Protein AF-A0A7C1CTL6-F1 (afdb_monomer)

Foldseek 3Di:
DDDVCPCVVVVLLQLLLQLQLQDDPVDDDGDPVSSVVSNVVSVVVVVVCVVVVPDPVVVVVVSVVSSVVSVVVSVVVVVVVVD

pLDDT: mean 80.07, std 10.6, range [46.47, 91.38]

InterPro domains:
  IPR001851 ABC transporter, permease [PF02653] (3-70)

Solvent-accessible surface area (backbone atoms only — not comparable to full-atom values): 4643 Å² total; per-residue (Å²): 138,86,61,85,69,70,57,69,58,51,60,55,51,52,52,38,13,35,34,58,14,52,34,48,92,89,60,95,52,62,45,73,71,34,25,54,52,17,42,52,52,50,51,50,47,54,51,48,42,52,75,71,67,53,50,71,69,58,50,52,53,52,50,52,50,50,35,55,52,29,52,52,53,45,53,54,52,56,59,63,72,75,110

Secondary structure (DSSP, 8-state):
---GGGTHHHHHHHHHHHHHTT--TTSS---HHHHHHHHHHHHHHHHHHHHTT--HHHHHHHHHHHHHHHHHHHHHHHHHHT-

Mean predicted aligned error: 7.09 Å

Structure (mmCIF, N/CA/C/O backbone):
data_AF-A0A7C1CTL6-F1
#
_entry.id   AF-A0A7C1CTL6-F1
#
loop_
_atom_site.group_PDB
_atom_site.id
_atom_site.type_symbol
_atom_site.label_atom_id
_atom_site.label_alt_id
_atom_site.label_comp_id
_atom_site.label_asym_id
_atom_site.label_entity_id
_atom_site.label_seq_id
_atom_site.pdbx_PDB_ins_code
_atom_site.Cartn_x
_atom_site.Cartn_y
_atom_site.Cartn_z
_atom_site.occupancy
_atom_site.B_iso_or_equiv
_atom_site.auth_seq_id
_atom_site.auth_comp_id
_atom_site.auth_asym_id
_atom_site.auth_atom_id
_atom_site.pdbx_PDB_model_num
ATOM 1 N N . SER A 1 1 ? 28.102 -8.995 -2.865 1.00 46.47 1 SER A N 1
ATOM 2 C CA . SER A 1 1 ? 27.382 -7.866 -3.488 1.00 46.47 1 SER A CA 1
ATOM 3 C C . SER A 1 1 ? 26.263 -7.418 -2.557 1.00 46.47 1 SER A C 1
ATOM 5 O O . SER A 1 1 ? 25.149 -7.910 -2.646 1.00 46.47 1 SER A O 1
ATOM 7 N N . GLY A 1 2 ? 26.571 -6.539 -1.600 1.00 50.03 2 GLY A N 1
ATOM 8 C CA . GLY A 1 2 ? 25.556 -5.887 -0.769 1.00 50.03 2 GLY A CA 1
ATOM 9 C C . GLY A 1 2 ? 25.236 -4.539 -1.390 1.00 50.03 2 GLY A C 1
ATOM 10 O O . GLY A 1 2 ? 25.963 -3.581 -1.151 1.00 50.03 2 GLY A O 1
ATOM 11 N N . SER A 1 3 ? 24.219 -4.475 -2.247 1.00 57.44 3 SER A N 1
ATOM 12 C CA . SER A 1 3 ? 23.770 -3.191 -2.781 1.00 57.44 3 SER A CA 1
ATOM 13 C C . SER A 1 3 ? 22.943 -2.491 -1.697 1.00 57.44 3 SER A C 1
ATOM 15 O O . SER A 1 3 ? 21.895 -3.023 -1.328 1.00 57.44 3 SER A O 1
ATOM 17 N N . PRO A 1 4 ? 23.359 -1.316 -1.188 1.00 62.00 4 PRO A N 1
ATOM 18 C CA . PRO A 1 4 ? 22.649 -0.597 -0.120 1.00 62.00 4 PRO A CA 1
ATOM 19 C C . PRO A 1 4 ? 21.199 -0.230 -0.490 1.00 62.00 4 PRO A C 1
ATOM 21 O O . PRO A 1 4 ? 20.372 0.010 0.381 1.00 62.00 4 PRO A O 1
ATOM 24 N N . ASN A 1 5 ? 20.859 -0.279 -1.779 1.00 63.44 5 ASN A N 1
ATOM 25 C CA . ASN A 1 5 ? 19.515 -0.030 -2.297 1.00 63.44 5 ASN A CA 1
ATOM 26 C C . ASN A 1 5 ? 18.567 -1.239 -2.187 1.00 63.44 5 ASN A C 1
ATOM 28 O O . ASN A 1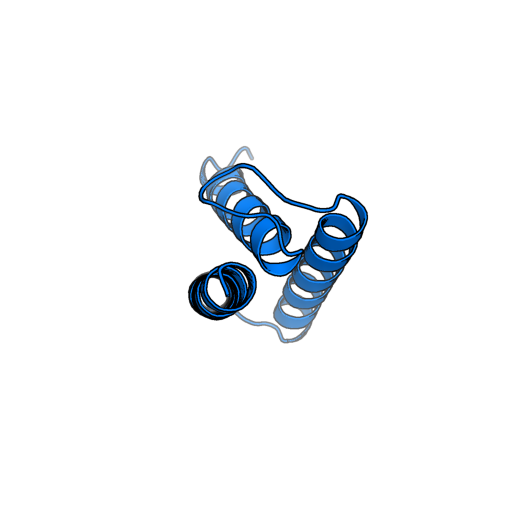 5 ? 17.398 -1.120 -2.535 1.00 63.44 5 ASN A O 1
ATOM 32 N N . ALA A 1 6 ? 19.028 -2.409 -1.734 1.00 61.12 6 ALA A N 1
ATOM 33 C CA . ALA A 1 6 ? 18.153 -3.576 -1.595 1.00 61.12 6 ALA A CA 1
ATOM 34 C C . ALA A 1 6 ? 17.073 -3.378 -0.509 1.00 61.12 6 ALA A C 1
ATOM 36 O O . ALA A 1 6 ? 15.996 -3.959 -0.605 1.00 61.12 6 ALA A O 1
ATOM 37 N N . GLY A 1 7 ? 17.336 -2.535 0.499 1.00 63.28 7 GLY A N 1
ATOM 38 C CA . GLY A 1 7 ? 16.393 -2.245 1.584 1.00 63.28 7 GLY A CA 1
ATOM 39 C C . GLY A 1 7 ? 15.336 -1.185 1.256 1.00 63.28 7 GLY A C 1
ATOM 40 O O . GLY A 1 7 ? 14.238 -1.233 1.801 1.00 63.28 7 GLY A O 1
ATOM 41 N N . THR A 1 8 ? 15.611 -0.264 0.328 1.00 73.31 8 THR A N 1
ATOM 42 C CA . THR A 1 8 ? 14.760 0.924 0.107 1.00 73.31 8 THR A CA 1
ATOM 43 C C . THR A 1 8 ? 13.383 0.602 -0.475 1.00 73.31 8 THR A C 1
ATOM 45 O O . THR A 1 8 ? 12.440 1.361 -0.284 1.00 73.31 8 THR A O 1
ATOM 48 N N . SER A 1 9 ? 13.227 -0.536 -1.155 1.00 77.75 9 SER A N 1
ATOM 49 C CA . SER A 1 9 ? 11.917 -0.985 -1.656 1.00 77.75 9 SER A CA 1
ATOM 50 C C . SER A 1 9 ? 11.115 -1.793 -0.630 1.00 77.75 9 SER A C 1
ATOM 52 O O . SER A 1 9 ? 9.899 -1.897 -0.762 1.00 77.75 9 SER 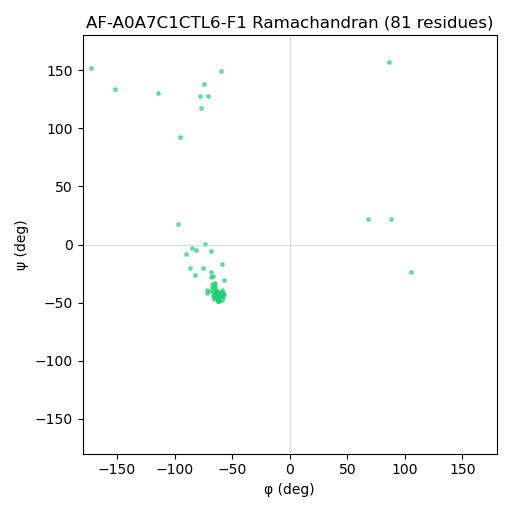A O 1
ATOM 54 N N . LEU A 1 10 ? 11.767 -2.356 0.394 1.00 83.94 10 LEU A N 1
ATOM 55 C CA . LEU A 1 10 ? 11.104 -3.211 1.386 1.00 83.94 10 LEU A CA 1
ATOM 56 C C . LEU A 1 10 ? 10.211 -2.404 2.329 1.00 83.94 10 LEU A C 1
ATOM 58 O O . LEU A 1 10 ? 9.108 -2.842 2.642 1.00 83.94 10 LEU A O 1
ATOM 62 N N . GLU A 1 11 ? 10.653 -1.218 2.744 1.00 86.31 11 GLU A N 1
ATOM 63 C CA . GLU A 1 11 ? 9.860 -0.316 3.591 1.00 86.31 11 GLU A CA 1
ATOM 64 C C . GLU A 1 11 ? 8.568 0.111 2.885 1.00 86.31 11 GLU A C 1
ATOM 66 O O . GLU A 1 11 ? 7.475 0.047 3.448 1.00 86.31 11 GLU A O 1
ATOM 71 N N . MET A 1 12 ? 8.695 0.482 1.611 1.00 86.19 12 MET A N 1
ATOM 72 C CA . MET A 1 12 ? 7.583 0.883 0.757 1.00 86.19 12 MET A CA 1
ATOM 73 C C . MET A 1 12 ? 6.575 -0.259 0.566 1.00 86.19 12 MET A C 1
ATOM 75 O O . MET A 1 12 ? 5.370 -0.050 0.713 1.00 86.19 12 MET A O 1
ATOM 79 N N . ASP A 1 13 ? 7.059 -1.476 0.306 1.00 88.19 13 ASP A N 1
ATOM 80 C CA . ASP A 1 13 ? 6.215 -2.663 0.148 1.00 88.19 13 ASP A CA 1
ATOM 81 C C . ASP A 1 13 ? 5.534 -3.062 1.472 1.00 88.19 13 ASP A C 1
ATOM 83 O O . ASP A 1 13 ? 4.363 -3.459 1.483 1.00 88.19 13 ASP A O 1
ATOM 87 N N . ALA A 1 14 ? 6.225 -2.910 2.605 1.00 87.56 14 ALA A N 1
ATOM 88 C CA . ALA A 1 14 ? 5.666 -3.170 3.930 1.00 87.56 14 ALA A CA 1
ATOM 89 C C . ALA A 1 14 ? 4.505 -2.214 4.249 1.00 87.56 14 ALA A C 1
ATOM 91 O O . ALA A 1 14 ? 3.433 -2.660 4.656 1.00 87.56 14 ALA A O 1
ATOM 92 N N . ILE A 1 15 ? 4.672 -0.912 4.000 1.00 87.12 15 ILE A N 1
ATOM 93 C CA . ILE A 1 15 ? 3.606 0.077 4.219 1.00 87.12 15 ILE A CA 1
ATOM 94 C C . ILE A 1 15 ? 2.435 -0.181 3.261 1.00 87.12 15 ILE A C 1
ATOM 96 O O . ILE A 1 15 ? 1.283 -0.237 3.692 1.00 87.12 15 ILE A O 1
ATOM 100 N N . ALA A 1 16 ? 2.711 -0.394 1.972 1.00 88.00 16 ALA A N 1
ATOM 101 C CA . ALA A 1 16 ? 1.682 -0.617 0.958 1.00 88.00 16 ALA A CA 1
ATOM 102 C C . ALA A 1 16 ? 0.802 -1.835 1.268 1.00 88.00 16 ALA A C 1
ATOM 104 O O . ALA A 1 16 ? -0.424 -1.744 1.218 1.00 88.00 16 ALA A O 1
ATOM 105 N N . SER A 1 17 ? 1.420 -2.969 1.610 1.00 88.06 17 SER A N 1
ATOM 106 C CA . SER A 1 17 ? 0.716 -4.226 1.888 1.00 88.06 17 SER A CA 1
ATOM 107 C C . SER A 1 17 ? -0.151 -4.155 3.146 1.00 88.06 17 SER A C 1
ATOM 109 O O . SER A 1 17 ? -1.287 -4.630 3.138 1.00 88.06 17 SER A O 1
ATOM 111 N N . VAL A 1 18 ? 0.338 -3.511 4.207 1.00 87.81 18 VAL A N 1
ATOM 112 C CA . VAL A 1 18 ? -0.390 -3.338 5.473 1.00 87.81 18 VAL A CA 1
ATOM 113 C C . VAL A 1 18 ? -1.583 -2.384 5.307 1.00 87.81 18 VAL A C 1
ATOM 115 O O . VAL A 1 18 ? -2.678 -2.670 5.795 1.00 87.81 18 VAL A O 1
ATOM 118 N N . VAL A 1 19 ? -1.424 -1.297 4.545 1.00 84.44 19 VAL A N 1
ATOM 119 C CA . VAL A 1 19 ? -2.504 -0.329 4.269 1.00 84.44 19 VAL A CA 1
ATOM 120 C C . VAL A 1 19 ? -3.552 -0.906 3.315 1.00 84.44 19 VAL A C 1
ATOM 122 O O . VAL A 1 19 ? -4.750 -0.764 3.568 1.00 84.44 19 VAL A O 1
ATOM 125 N N . LEU A 1 20 ? -3.132 -1.621 2.263 1.00 84.38 20 LEU A N 1
ATOM 126 C CA . LEU A 1 20 ? -4.043 -2.382 1.395 1.00 84.38 20 LEU A CA 1
ATOM 127 C C . LEU A 1 20 ? -4.830 -3.434 2.176 1.00 84.38 20 LEU A C 1
ATOM 129 O O . LEU A 1 20 ? -6.023 -3.614 1.935 1.00 84.38 20 LEU A O 1
ATOM 133 N N . GLY A 1 21 ? -4.176 -4.089 3.136 1.00 83.88 21 GLY A N 1
ATOM 134 C CA . GLY A 1 21 ? -4.795 -5.044 4.048 1.00 83.88 21 GLY A CA 1
ATOM 135 C C . GLY A 1 21 ? -5.778 -4.430 5.049 1.00 83.88 21 GLY A C 1
ATOM 136 O O . GLY A 1 21 ? -6.462 -5.160 5.765 1.00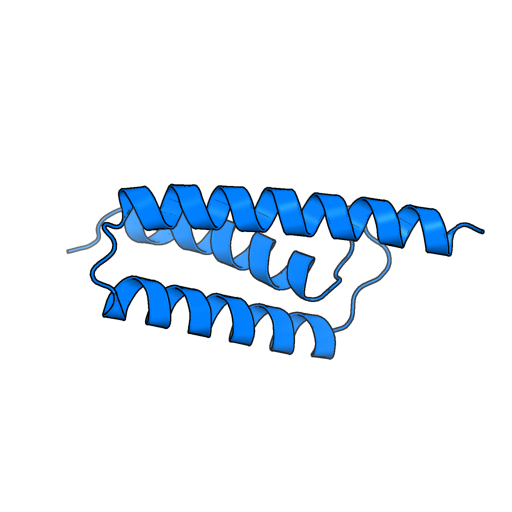 83.88 21 GLY A O 1
ATOM 137 N N . GLY A 1 22 ? -5.897 -3.101 5.094 1.00 76.75 22 GLY A N 1
ATOM 138 C CA . GLY A 1 22 ? -6.867 -2.400 5.931 1.00 76.75 22 GLY A CA 1
ATOM 139 C C . GLY A 1 22 ? -6.375 -2.085 7.342 1.00 76.75 22 GLY A C 1
ATOM 140 O O . GLY A 1 22 ? -7.200 -1.892 8.236 1.00 76.75 22 GLY A O 1
ATOM 141 N N . ALA A 1 23 ? -5.061 -2.031 7.565 1.00 81.75 23 ALA A N 1
ATOM 142 C CA . ALA A 1 23 ? -4.521 -1.416 8.771 1.00 81.75 23 ALA A CA 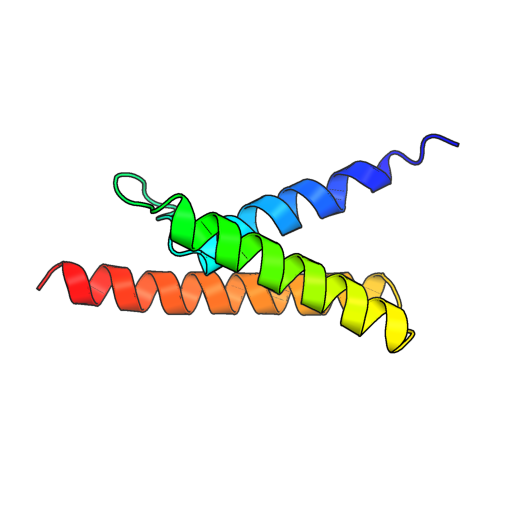1
ATOM 143 C C . ALA A 1 23 ? -4.625 0.116 8.691 1.00 81.75 23 ALA A C 1
ATOM 145 O O . ALA A 1 23 ? -4.369 0.716 7.645 1.00 81.75 23 ALA A O 1
ATOM 146 N N . SER A 1 24 ? -5.014 0.748 9.799 1.00 76.75 24 SER A N 1
ATOM 147 C CA . SER A 1 24 ? -5.067 2.208 9.916 1.00 76.75 24 SER A CA 1
ATOM 148 C C . SER A 1 24 ? -3.666 2.784 10.141 1.00 76.75 24 SER A C 1
ATOM 150 O O . SER A 1 24 ? -2.961 2.375 11.064 1.00 76.75 24 SER A O 1
ATOM 152 N N . LEU A 1 25 ? -3.284 3.767 9.319 1.00 73.00 25 LEU A N 1
ATOM 153 C CA . LEU A 1 25 ? -2.065 4.572 9.497 1.00 73.00 25 LEU A CA 1
ATOM 154 C C . LEU A 1 25 ? -2.151 5.497 10.721 1.00 73.00 25 LEU A C 1
ATOM 156 O O . LEU A 1 25 ? -1.127 5.835 11.307 1.00 73.00 25 LEU A O 1
ATOM 160 N N . SER A 1 26 ? -3.364 5.903 11.108 1.00 73.62 26 SER A N 1
ATOM 161 C CA . SER A 1 26 ? -3.619 6.792 12.249 1.00 73.62 26 SER A CA 1
ATOM 162 C C . SER A 1 26 ? -3.699 6.054 13.591 1.00 73.62 26 SER A C 1
ATOM 164 O O . SER A 1 26 ? -3.798 6.693 14.636 1.00 73.62 26 SER A O 1
ATOM 166 N N . GLY A 1 27 ? -3.603 4.720 13.576 1.00 68.75 27 GLY A N 1
ATOM 167 C CA . GLY A 1 27 ? -3.608 3.876 14.766 1.00 68.75 27 GLY A CA 1
ATOM 168 C C . GLY A 1 27 ? -5.008 3.485 15.256 1.00 68.75 27 GLY A C 1
ATOM 169 O O . GLY A 1 27 ? -6.013 4.12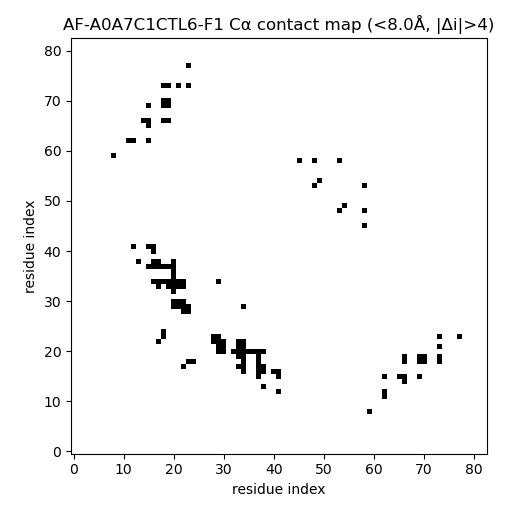5 14.969 1.00 68.75 27 GLY A O 1
ATOM 170 N N . GLY A 1 28 ? -5.071 2.382 16.008 1.00 64.75 28 GLY A N 1
ATOM 171 C CA . GLY A 1 28 ? -6.269 1.935 16.728 1.00 64.75 28 GLY A CA 1
ATOM 172 C C . GLY A 1 28 ? -7.014 0.740 16.126 1.00 64.75 28 GLY A C 1
ATOM 173 O O . GLY A 1 28 ? -7.708 0.054 16.876 1.00 64.75 28 GLY A O 1
ATOM 174 N N . ARG A 1 29 ? -6.892 0.443 14.818 1.00 70.75 29 ARG A N 1
ATOM 175 C CA . ARG A 1 29 ? -7.592 -0.691 14.167 1.00 70.75 29 ARG A CA 1
ATOM 176 C C . ARG A 1 29 ? -6.837 -1.248 12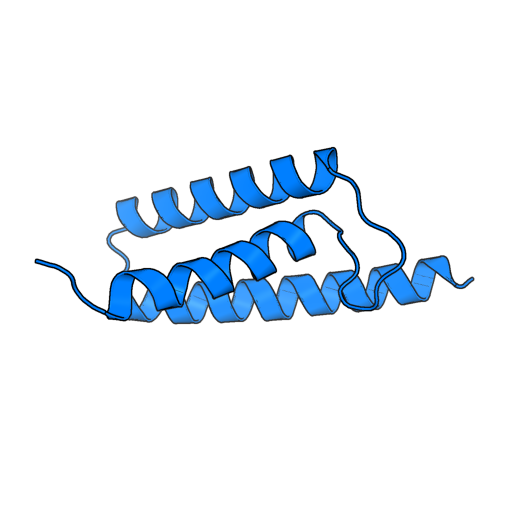.950 1.00 70.75 29 ARG A C 1
ATOM 178 O O . ARG A 1 29 ? -6.417 -0.502 12.073 1.00 70.75 29 ARG A O 1
ATOM 185 N N . GLY A 1 30 ? -6.725 -2.573 12.873 1.00 78.25 30 GLY A N 1
ATOM 186 C CA . GLY A 1 30 ? -6.181 -3.324 11.735 1.00 78.25 30 GLY A CA 1
ATOM 187 C C . GLY A 1 30 ? -6.390 -4.826 11.946 1.00 78.25 30 GLY A C 1
ATOM 188 O O . GLY A 1 30 ? -6.495 -5.268 13.089 1.00 78.25 30 GLY A O 1
ATOM 189 N N . SER A 1 31 ? -6.505 -5.609 10.870 1.00 83.44 31 SER A N 1
ATOM 190 C CA . SER A 1 31 ? -6.698 -7.067 10.949 1.00 83.44 31 SER A CA 1
ATOM 191 C C . SER A 1 31 ? -5.495 -7.803 10.374 1.00 83.44 31 SER A C 1
ATOM 193 O O . SER A 1 31 ? -5.098 -7.532 9.244 1.00 83.44 31 SER A O 1
ATOM 195 N N . ILE A 1 32 ? -4.968 -8.783 11.116 1.00 87.38 32 ILE A N 1
ATOM 196 C CA . ILE A 1 32 ? -3.867 -9.652 10.663 1.00 87.38 32 ILE A CA 1
ATOM 197 C C . ILE A 1 32 ? -4.252 -10.381 9.369 1.00 87.38 32 ILE A C 1
ATOM 199 O O . ILE A 1 32 ? -3.452 -10.449 8.438 1.00 87.38 32 ILE A O 1
ATOM 203 N N . LEU A 1 33 ? -5.493 -10.875 9.278 1.00 87.62 33 LEU A N 1
ATOM 204 C CA . LEU A 1 33 ? -5.990 -11.551 8.075 1.00 87.62 33 LEU A CA 1
ATOM 205 C C . LEU A 1 33 ? -6.037 -10.607 6.871 1.00 87.62 33 LEU A C 1
ATOM 207 O O . LEU A 1 33 ? -5.680 -11.004 5.766 1.00 87.62 33 LEU A O 1
ATOM 211 N N . GLY A 1 34 ? -6.430 -9.351 7.091 1.00 86.88 34 GLY A N 1
ATOM 212 C CA . GLY A 1 34 ? -6.419 -8.330 6.047 1.00 86.88 34 GLY A CA 1
ATOM 213 C C . GLY A 1 34 ? -5.001 -8.047 5.550 1.00 86.88 34 GLY A C 1
ATOM 214 O O . GLY A 1 34 ? -4.758 -8.063 4.346 1.00 86.88 34 GLY A O 1
ATOM 215 N N . THR A 1 35 ? -4.041 -7.892 6.466 1.00 89.25 35 THR A N 1
ATOM 216 C CA . THR A 1 35 ? -2.621 -7.708 6.131 1.00 89.25 35 THR A CA 1
ATOM 217 C C . THR A 1 35 ? -2.050 -8.884 5.347 1.00 89.25 35 THR A C 1
ATOM 219 O O . THR A 1 35 ? -1.361 -8.662 4.358 1.00 89.25 35 THR A O 1
ATOM 222 N N . LEU A 1 36 ? -2.356 -10.129 5.726 1.00 91.00 36 LEU A N 1
ATOM 223 C CA . LEU A 1 36 ? -1.906 -11.312 4.981 1.00 91.00 36 LEU A CA 1
ATOM 224 C C . LEU A 1 36 ? -2.393 -11.286 3.528 1.00 91.00 36 LEU A C 1
ATOM 226 O O . LEU A 1 36 ? -1.609 -11.526 2.611 1.00 91.00 36 LEU A O 1
ATOM 230 N N . VAL A 1 37 ? -3.660 -10.926 3.308 1.00 89.69 37 VAL A N 1
ATOM 231 C CA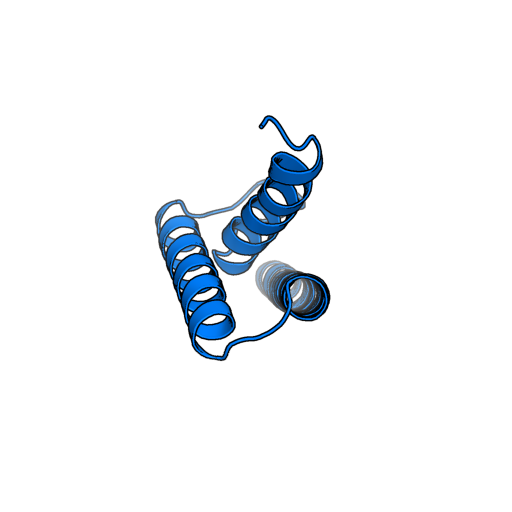 . VAL A 1 37 ? -4.207 -10.744 1.955 1.00 89.69 37 VAL A CA 1
ATOM 232 C C . VAL A 1 37 ? -3.503 -9.593 1.230 1.00 89.69 37 VAL A C 1
ATOM 234 O O . VAL A 1 37 ? -3.133 -9.741 0.069 1.00 89.69 37 VAL A O 1
ATOM 237 N N . GLY A 1 38 ? -3.254 -8.471 1.909 1.00 89.00 38 GLY A N 1
ATOM 238 C CA . GLY A 1 38 ? -2.533 -7.325 1.348 1.00 89.00 38 GLY A CA 1
ATOM 239 C C . GLY A 1 38 ? -1.100 -7.656 0.918 1.00 89.00 38 GLY A C 1
ATOM 240 O O . GLY A 1 38 ? -0.675 -7.256 -0.166 1.00 89.00 38 GLY A O 1
ATOM 241 N N . VAL A 1 39 ? -0.373 -8.443 1.715 1.00 91.38 39 VAL A N 1
ATOM 242 C CA . VAL A 1 39 ? 0.981 -8.929 1.395 1.00 91.38 39 VAL A CA 1
ATOM 243 C C . VAL A 1 39 ? 0.953 -9.869 0.191 1.00 91.38 39 VAL A C 1
ATOM 245 O O . VAL A 1 39 ? 1.778 -9.722 -0.710 1.00 91.38 39 VAL A O 1
ATOM 248 N N . LEU A 1 40 ? -0.010 -10.793 0.127 1.00 91.19 40 LEU A N 1
ATOM 249 C CA . LEU A 1 40 ? -0.161 -11.707 -1.011 1.00 91.19 40 LEU A CA 1
ATOM 250 C C . LEU A 1 40 ? -0.482 -10.962 -2.311 1.00 91.19 40 LEU A C 1
ATOM 252 O O . LEU A 1 40 ? 0.095 -11.272 -3.353 1.00 91.19 40 LEU A O 1
ATOM 256 N N . LEU A 1 41 ? -1.347 -9.947 -2.252 1.00 89.56 41 LEU A N 1
ATOM 257 C CA . LEU A 1 41 ? -1.659 -9.099 -3.402 1.00 89.56 41 LEU A CA 1
ATOM 258 C C . LEU A 1 41 ? -0.420 -8.343 -3.889 1.00 89.56 41 LEU A C 1
ATOM 260 O O . LEU A 1 41 ? -0.108 -8.391 -5.079 1.00 89.56 41 LEU A O 1
ATOM 264 N N . LEU A 1 42 ? 0.320 -7.693 -2.986 1.00 87.56 42 LEU A N 1
ATOM 265 C CA . LEU A 1 42 ? 1.531 -6.958 -3.360 1.00 87.56 42 LEU A CA 1
ATOM 266 C C . LEU A 1 42 ? 2.624 -7.883 -3.912 1.00 87.56 42 LEU A C 1
ATOM 268 O O . LEU A 1 42 ? 3.278 -7.550 -4.898 1.00 87.56 42 LEU A O 1
ATOM 272 N N . GLY A 1 43 ? 2.797 -9.061 -3.308 1.00 88.62 43 GLY A N 1
ATOM 273 C CA . GLY A 1 43 ? 3.736 -10.084 -3.766 1.00 88.62 43 GLY A CA 1
ATOM 274 C C . GLY A 1 43 ? 3.389 -10.610 -5.159 1.00 88.62 43 GLY A C 1
ATOM 275 O O . GLY A 1 43 ? 4.266 -10.700 -6.020 1.00 88.62 43 GLY A O 1
ATOM 276 N N . SER A 1 44 ? 2.106 -10.880 -5.418 1.00 89.44 44 SER A N 1
ATOM 277 C CA . SER A 1 44 ? 1.629 -11.293 -6.742 1.00 89.44 44 SER A CA 1
ATOM 278 C C . SER A 1 44 ? 1.788 -10.185 -7.784 1.00 89.44 44 SER A C 1
ATOM 280 O O . SER A 1 44 ? 2.131 -10.479 -8.926 1.00 89.44 44 SER A O 1
ATOM 282 N N . LEU A 1 45 ? 1.575 -8.918 -7.413 1.00 87.25 45 LEU A N 1
ATOM 283 C CA . LEU A 1 45 ? 1.791 -7.770 -8.299 1.00 87.25 45 LEU A CA 1
ATOM 284 C C . LEU A 1 45 ? 3.270 -7.590 -8.639 1.00 87.25 45 LEU A C 1
ATOM 286 O O . LEU A 1 45 ? 3.607 -7.425 -9.807 1.00 87.25 45 LEU A O 1
ATOM 290 N N . ASN A 1 46 ? 4.158 -7.683 -7.648 1.00 86.62 46 ASN A N 1
ATOM 291 C CA . ASN A 1 46 ? 5.603 -7.648 -7.868 1.00 86.62 46 ASN A CA 1
ATOM 292 C C . ASN A 1 46 ? 6.049 -8.760 -8.820 1.00 86.62 46 ASN A C 1
ATOM 294 O O . ASN A 1 46 ? 6.809 -8.511 -9.754 1.00 86.62 46 ASN A O 1
ATOM 298 N N . ASN A 1 47 ? 5.544 -9.978 -8.617 1.00 87.88 47 ASN A N 1
ATOM 299 C CA . ASN A 1 47 ? 5.858 -11.102 -9.488 1.00 87.88 47 ASN A CA 1
ATOM 300 C C . ASN A 1 47 ? 5.296 -10.898 -10.907 1.00 87.88 47 ASN A C 1
ATOM 302 O O . ASN A 1 47 ? 6.021 -11.090 -11.880 1.00 87.88 47 ASN A O 1
ATOM 306 N N . GLY A 1 48 ? 4.056 -10.415 -11.033 1.00 87.19 48 GLY A N 1
ATOM 307 C CA . GLY A 1 48 ? 3.424 -10.113 -12.319 1.00 87.19 48 GLY A CA 1
ATOM 308 C C . GLY A 1 48 ? 4.144 -9.017 -13.107 1.00 87.19 48 GLY A C 1
ATOM 309 O O . GLY A 1 48 ? 4.416 -9.192 -14.291 1.00 87.19 48 GLY A O 1
ATOM 310 N N . LEU A 1 49 ? 4.527 -7.914 -12.459 1.00 85.44 49 LEU A N 1
ATOM 311 C CA . LEU A 1 49 ? 5.296 -6.835 -13.094 1.00 85.44 49 LEU A CA 1
ATOM 312 C C . LEU A 1 49 ? 6.689 -7.303 -13.527 1.00 85.44 49 LEU A C 1
ATOM 314 O O . LEU A 1 49 ? 7.177 -6.894 -14.581 1.00 85.44 49 LEU A O 1
ATOM 318 N N . ASN A 1 50 ? 7.311 -8.183 -12.741 1.00 86.00 50 ASN A N 1
ATOM 319 C CA . ASN A 1 50 ? 8.588 -8.790 -13.093 1.00 86.00 50 ASN A CA 1
ATOM 320 C C . ASN A 1 50 ? 8.464 -9.705 -14.325 1.00 86.00 50 ASN A C 1
ATOM 322 O O . ASN A 1 50 ? 9.279 -9.616 -15.238 1.00 86.00 50 ASN A O 1
ATOM 326 N N . LEU A 1 51 ? 7.415 -10.533 -14.393 1.00 84.75 51 LEU A N 1
ATOM 327 C CA . LEU A 1 51 ? 7.132 -11.400 -15.547 1.00 84.75 51 LEU A CA 1
ATOM 328 C C . LEU A 1 51 ? 6.799 -10.610 -16.820 1.00 84.75 51 LEU A C 1
ATOM 330 O O . LEU A 1 51 ? 7.157 -11.032 -17.915 1.00 84.75 51 LEU A O 1
ATOM 334 N N . LEU A 1 52 ? 6.162 -9.446 -16.678 1.00 85.50 52 LEU A N 1
ATOM 335 C CA . LEU A 1 52 ? 5.903 -8.509 -17.776 1.00 85.50 52 LEU A CA 1
ATOM 336 C C . LEU A 1 52 ? 7.163 -7.750 -18.239 1.00 85.50 52 LEU A C 1
ATOM 338 O O . LEU A 1 52 ? 7.076 -6.922 -19.143 1.00 85.50 52 LEU A O 1
ATOM 342 N N . GLY A 1 53 ? 8.328 -8.001 -17.631 1.00 84.31 53 GLY A N 1
ATOM 343 C CA . GLY A 1 53 ? 9.590 -7.357 -18.002 1.00 84.31 53 GLY A CA 1
ATOM 344 C C . GLY A 1 53 ? 9.635 -5.861 -17.680 1.00 84.31 53 GLY A C 1
ATOM 345 O O . GLY A 1 53 ? 10.406 -5.117 -18.286 1.00 84.31 53 GLY A O 1
ATOM 346 N N . VAL A 1 54 ? 8.802 -5.392 -16.745 1.00 82.94 54 VAL A N 1
ATOM 347 C CA . VAL A 1 54 ? 8.740 -3.977 -16.363 1.00 82.94 54 VAL A CA 1
ATOM 348 C C . VAL A 1 54 ? 10.008 -3.605 -15.596 1.00 82.94 54 VAL A C 1
ATOM 350 O O . VAL A 1 54 ? 10.354 -4.250 -14.606 1.00 82.94 54 VAL A O 1
ATOM 353 N N . SER A 1 55 ? 10.689 -2.539 -16.024 1.00 82.56 55 SER A N 1
ATOM 354 C CA . SER A 1 55 ? 11.910 -2.050 -15.373 1.00 82.56 55 SER A CA 1
ATOM 355 C C . SER A 1 55 ? 11.669 -1.659 -13.906 1.00 82.56 55 SER A C 1
ATOM 357 O O . SER A 1 55 ? 10.592 -1.176 -13.553 1.00 82.56 55 SER A O 1
ATOM 359 N N . SER A 1 56 ? 12.678 -1.803 -13.034 1.00 79.88 56 SER A N 1
ATOM 360 C CA . SER A 1 56 ? 12.548 -1.454 -11.605 1.00 79.88 56 SER A CA 1
ATOM 361 C C . SER A 1 56 ? 12.126 -0.002 -11.361 1.00 79.88 56 SER A C 1
ATOM 363 O O . SER A 1 56 ? 11.427 0.273 -10.390 1.00 79.88 56 SER A O 1
ATOM 365 N N . TYR A 1 57 ? 12.497 0.919 -12.255 1.00 81.50 57 TYR A N 1
ATOM 366 C CA . TYR A 1 57 ? 12.034 2.305 -12.195 1.00 81.50 57 TYR A CA 1
ATOM 367 C C . TYR A 1 57 ? 10.508 2.392 -12.338 1.00 81.50 57 TYR A C 1
ATOM 369 O O . TYR A 1 57 ? 9.832 2.983 -11.498 1.00 81.50 57 TYR A O 1
ATOM 377 N N . ASN A 1 58 ? 9.946 1.716 -13.342 1.00 83.75 58 ASN A N 1
ATOM 378 C CA . ASN A 1 58 ? 8.502 1.680 -13.554 1.00 83.75 58 ASN A CA 1
ATOM 379 C C . ASN A 1 58 ? 7.781 0.916 -12.435 1.00 83.75 58 ASN A C 1
ATOM 381 O O . ASN A 1 58 ? 6.691 1.314 -12.034 1.00 83.75 58 ASN A O 1
ATOM 385 N N . GLN A 1 59 ? 8.394 -0.131 -11.875 1.00 81.69 59 GLN A N 1
ATOM 386 C CA . GLN A 1 59 ? 7.848 -0.819 -10.700 1.00 81.69 59 GLN A CA 1
ATOM 387 C C . GLN A 1 59 ? 7.735 0.126 -9.496 1.00 81.69 59 GLN A C 1
ATOM 389 O O . GLN A 1 59 ? 6.712 0.121 -8.818 1.00 81.69 59 GLN A O 1
ATOM 394 N N . MET A 1 60 ? 8.738 0.975 -9.252 1.00 83.69 60 MET A N 1
ATOM 395 C CA . MET A 1 60 ? 8.710 1.958 -8.164 1.00 83.69 60 MET A CA 1
ATOM 396 C C . MET A 1 60 ? 7.600 3.003 -8.361 1.00 83.69 60 MET A C 1
ATOM 398 O O . MET A 1 60 ? 6.874 3.310 -7.415 1.00 83.69 60 MET A O 1
ATOM 402 N N . VAL A 1 61 ? 7.402 3.491 -9.591 1.00 87.06 61 VAL A N 1
ATOM 403 C CA . VAL A 1 61 ? 6.299 4.414 -9.921 1.00 87.06 61 VAL A CA 1
ATOM 404 C C . VAL A 1 61 ? 4.938 3.754 -9.681 1.00 87.06 61 VAL A C 1
ATOM 406 O O . VAL A 1 61 ? 4.082 4.327 -9.006 1.00 87.06 61 VAL A O 1
ATOM 409 N N . VAL A 1 62 ? 4.749 2.523 -10.166 1.00 85.50 62 VAL A N 1
ATOM 410 C CA . VAL A 1 62 ? 3.499 1.766 -9.988 1.00 85.50 62 VAL A CA 1
ATOM 411 C C . VAL A 1 62 ? 3.219 1.501 -8.508 1.00 85.50 62 VAL A C 1
ATOM 413 O O . VAL A 1 62 ? 2.101 1.726 -8.049 1.00 85.50 62 VAL A O 1
ATOM 416 N N . LYS A 1 63 ? 4.228 1.103 -7.726 1.00 84.69 63 LYS A N 1
ATOM 417 C CA . LYS A 1 63 ? 4.099 0.940 -6.270 1.00 84.69 63 LYS A CA 1
ATOM 418 C C . LYS A 1 63 ? 3.687 2.239 -5.583 1.00 84.69 63 LYS A C 1
ATOM 420 O O . LYS A 1 63 ? 2.830 2.214 -4.705 1.00 84.69 63 LYS A O 1
ATOM 425 N N . GLY A 1 64 ? 4.249 3.374 -6.001 1.00 87.50 64 GLY A N 1
ATOM 426 C CA . GLY A 1 64 ? 3.890 4.687 -5.461 1.00 87.50 64 GLY A CA 1
ATOM 427 C C . GLY A 1 64 ? 2.423 5.016 -5.715 1.00 87.50 64 GLY A C 1
ATOM 428 O O . GLY A 1 64 ? 1.707 5.422 -4.799 1.00 87.50 64 GLY A O 1
ATOM 429 N N . MET A 1 65 ? 1.944 4.744 -6.930 1.00 89.25 65 MET A N 1
ATOM 430 C CA . MET A 1 65 ? 0.528 4.889 -7.272 1.00 89.25 65 MET A CA 1
ATOM 431 C C . MET A 1 65 ? -0.365 3.967 -6.439 1.00 89.25 65 MET A C 1
ATOM 433 O O . MET A 1 65 ? -1.396 4.415 -5.940 1.00 89.25 65 MET A O 1
ATOM 437 N N . ILE A 1 66 ? 0.034 2.706 -6.241 1.00 86.31 66 ILE A N 1
ATOM 438 C CA . ILE A 1 66 ? -0.710 1.743 -5.418 1.00 86.31 66 ILE A CA 1
ATOM 439 C C . ILE A 1 66 ? -0.845 2.247 -3.978 1.00 86.31 66 ILE A C 1
ATOM 441 O O . ILE A 1 66 ? -1.937 2.175 -3.420 1.00 86.31 66 ILE A O 1
ATOM 445 N N . ILE A 1 67 ? 0.219 2.798 -3.387 1.00 87.19 67 ILE A N 1
ATOM 446 C CA . ILE A 1 67 ? 0.177 3.362 -2.029 1.00 87.19 67 ILE A CA 1
ATOM 447 C C . ILE A 1 67 ? -0.787 4.539 -1.959 1.00 87.19 67 ILE A C 1
ATOM 449 O O . ILE A 1 67 ? -1.638 4.565 -1.074 1.00 87.19 67 ILE A O 1
ATOM 453 N N . LEU A 1 68 ? -0.693 5.492 -2.890 1.00 88.44 68 LEU A N 1
ATOM 454 C CA . LEU A 1 68 ? -1.607 6.637 -2.925 1.00 88.44 68 LEU A CA 1
ATOM 455 C C . LEU A 1 68 ? -3.065 6.179 -3.017 1.00 88.44 68 LEU A C 1
ATOM 457 O O . LEU A 1 68 ? -3.922 6.685 -2.293 1.00 88.44 68 LEU A O 1
ATOM 461 N N . PHE A 1 69 ? -3.335 5.178 -3.855 1.00 86.81 69 PHE A N 1
ATOM 462 C CA . PHE A 1 69 ? -4.667 4.602 -4.002 1.00 86.81 69 PHE A CA 1
ATOM 463 C C . PHE A 1 69 ? -5.128 3.888 -2.726 1.00 86.81 69 PHE A C 1
ATOM 465 O O . PHE A 1 69 ? -6.260 4.073 -2.282 1.00 86.81 69 PHE A O 1
ATOM 472 N N . ALA A 1 70 ? -4.243 3.113 -2.098 1.00 84.00 70 ALA A N 1
ATOM 473 C CA . ALA A 1 70 ? -4.515 2.411 -0.851 1.00 84.00 70 ALA A CA 1
ATOM 474 C C . ALA A 1 70 ? -4.829 3.388 0.288 1.00 84.00 70 ALA A C 1
ATOM 476 O O . ALA A 1 70 ? -5.818 3.201 0.993 1.00 84.00 70 ALA A O 1
ATOM 477 N N . VAL A 1 71 ? -4.046 4.461 0.425 1.00 83.19 71 VAL A N 1
ATOM 478 C CA . VAL A 1 71 ? -4.262 5.527 1.414 1.00 83.19 71 VAL A CA 1
ATOM 479 C C . VAL A 1 71 ? -5.562 6.272 1.137 1.00 83.19 71 VAL A C 1
ATOM 481 O O . VAL A 1 71 ? -6.317 6.541 2.065 1.00 83.19 71 VAL A O 1
ATOM 484 N N . TRP A 1 72 ? -5.874 6.570 -0.124 1.00 84.12 72 TRP A N 1
ATOM 485 C CA . TRP A 1 72 ? -7.125 7.235 -0.490 1.00 84.12 72 TRP A CA 1
ATOM 486 C C . TRP A 1 72 ? -8.356 6.383 -0.148 1.00 84.12 72 TRP A C 1
ATOM 488 O O . TRP A 1 72 ? -9.298 6.866 0.483 1.00 84.12 72 TRP A O 1
ATOM 498 N N . LEU A 1 73 ? -8.326 5.090 -0.483 1.00 79.44 73 LEU A N 1
ATOM 499 C CA . LEU A 1 73 ? -9.377 4.140 -0.108 1.00 79.44 73 L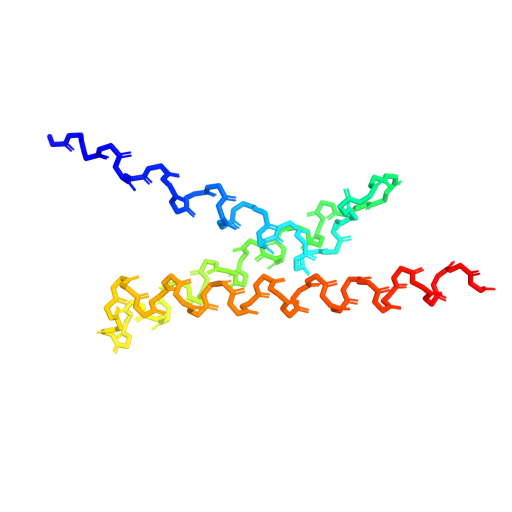EU A CA 1
ATOM 500 C C . LEU A 1 73 ? -9.478 3.967 1.412 1.00 79.44 73 LEU A C 1
ATOM 502 O O . LEU A 1 73 ? -10.586 3.886 1.950 1.00 79.44 73 LEU A O 1
ATOM 506 N N . ASN A 1 74 ? -8.337 3.917 2.101 1.00 79.62 74 ASN A N 1
ATOM 507 C CA . ASN A 1 74 ? -8.264 3.850 3.556 1.00 79.62 74 ASN A CA 1
ATOM 508 C C . ASN A 1 74 ? -8.911 5.094 4.187 1.00 79.62 74 ASN A C 1
ATOM 510 O O . ASN A 1 74 ? -9.804 4.954 5.017 1.00 79.62 74 ASN A O 1
ATOM 514 N N . TYR A 1 75 ? -8.581 6.291 3.698 1.00 80.50 75 TYR A N 1
ATOM 515 C CA . TYR A 1 75 ? -9.138 7.565 4.156 1.00 80.50 75 TYR A CA 1
ATOM 516 C C . TYR A 1 75 ? -10.665 7.644 3.994 1.00 80.50 75 TYR A C 1
ATOM 518 O O . TYR A 1 75 ? -11.374 8.070 4.911 1.00 80.50 75 TYR A O 1
ATOM 526 N N . ILE A 1 76 ? -11.202 7.190 2.855 1.00 79.69 76 ILE A N 1
ATOM 527 C CA . ILE A 1 76 ? -12.656 7.153 2.619 1.00 79.69 76 ILE A CA 1
ATOM 528 C C . ILE A 1 76 ? -13.345 6.170 3.577 1.00 79.69 76 ILE A C 1
ATOM 530 O O . ILE A 1 76 ? -14.399 6.485 4.139 1.00 79.69 76 ILE A O 1
ATOM 534 N N . ARG A 1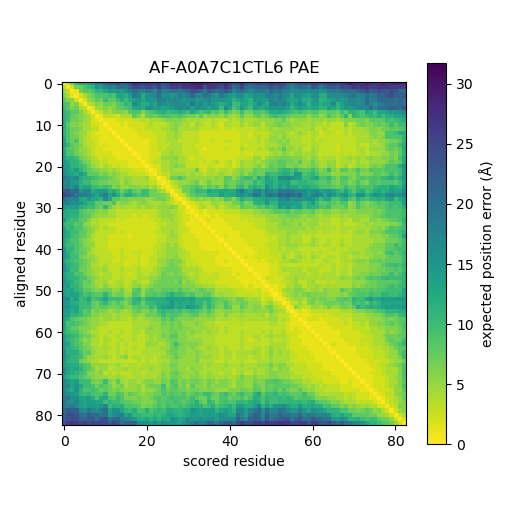 77 ? -12.754 4.988 3.792 1.00 73.12 77 ARG A N 1
ATOM 535 C CA . ARG A 1 77 ? -13.287 3.968 4.711 1.00 73.12 77 ARG A CA 1
ATOM 536 C C . ARG A 1 77 ? -13.259 4.417 6.168 1.00 73.12 77 ARG A C 1
ATOM 538 O O . ARG A 1 77 ? -14.254 4.218 6.863 1.00 73.12 77 ARG A O 1
ATOM 545 N N . GLU A 1 78 ? -12.173 5.046 6.614 1.00 72.44 78 GLU A N 1
ATOM 546 C CA . GLU A 1 78 ? -12.041 5.594 7.971 1.00 72.44 78 GLU A CA 1
ATOM 547 C C . GLU A 1 78 ? -13.156 6.621 8.236 1.00 72.44 78 GLU A C 1
ATOM 549 O O . GLU A 1 78 ? -13.846 6.567 9.255 1.00 72.44 78 GLU A O 1
ATOM 554 N N . ARG A 1 79 ? -13.425 7.498 7.256 1.00 68.69 79 ARG A N 1
ATOM 555 C CA . ARG A 1 79 ? -14.483 8.514 7.342 1.00 68.69 79 ARG A CA 1
ATOM 556 C C . ARG A 1 79 ? -15.890 7.919 7.402 1.00 68.69 79 ARG A C 1
ATOM 558 O O . ARG A 1 79 ? -16.755 8.484 8.066 1.00 68.69 79 ARG A O 1
ATOM 565 N N . SER A 1 80 ? -16.132 6.795 6.728 1.00 63.31 80 SER A N 1
ATOM 566 C CA . SER A 1 80 ? -17.435 6.119 6.755 1.00 63.31 80 SER A CA 1
ATOM 567 C C . SER A 1 80 ? -17.696 5.353 8.053 1.00 63.31 80 SER A C 1
ATOM 569 O O . SER A 1 80 ? -18.851 5.061 8.340 1.00 63.31 80 SER A O 1
ATOM 571 N N . ARG A 1 81 ? -16.654 5.007 8.817 1.00 62.38 81 ARG A N 1
ATOM 572 C CA . ARG A 1 81 ? -16.766 4.247 10.074 1.00 62.38 81 ARG A CA 1
ATOM 573 C C . ARG A 1 81 ? -16.930 5.136 11.314 1.00 62.38 81 ARG A C 1
ATOM 575 O O . ARG A 1 81 ? -17.189 4.614 12.393 1.00 62.38 81 ARG A O 1
ATOM 582 N N . ASN A 1 82 ? -16.787 6.453 11.146 1.00 56.91 82 ASN A N 1
ATOM 583 C CA . ASN A 1 82 ? -17.076 7.483 12.152 1.00 56.91 82 ASN A CA 1
ATOM 584 C C . ASN A 1 82 ? -18.478 8.113 11.986 1.00 56.91 82 ASN A C 1
ATOM 586 O O . ASN A 1 82 ? -18.732 9.193 12.517 1.00 56.91 82 ASN A O 1
ATOM 590 N N . LYS A 1 83 ? -19.375 7.459 11.241 1.00 47.22 83 LYS A N 1
ATOM 591 C CA . LYS A 1 83 ? -20.825 7.693 11.272 1.00 47.22 83 LYS A CA 1
ATOM 592 C C . LYS A 1 83 ? -21.498 6.456 11.844 1.00 47.22 83 LYS A C 1
ATOM 594 O O . LYS A 1 83 ? -22.520 6.641 12.532 1.00 47.22 83 LYS A O 1
#

Organism: NCBI:txid1236046

Radius of gyration: 14.11 Å; Cα contacts (8 Å, |Δi|>4): 66; chains: 1; bounding box: 48×20×35 Å

Sequence (83 aa):
SGSPNAGTSLEMDAIASVVLGGASLSGGRGSILGTLVGVLLLGSLNNGLNLLGVSSYNQMVVKGMIILFAVWLNYIRERSRNK